Protein AF-A0A957RKK3-F1 (afdb_monomer)

pLDDT: mean 96.61, std 4.88, range [60.72, 98.94]

Radius of gyration: 14.39 Å; Cα contacts (8 Å, |Δi|>4): 357; chains: 1; bounding box: 35×31×36 Å

Mean predicted aligned error: 2.58 Å

Sequence (140 aa):
AAAPRNLDSRLGQLGINIQDAEVAPGQQYWRLIEVRWEDEQQAGGKHHIYVDVLDENGNRVQGQPVTVYWGDGNYTAALEDKPAPDYGFNYQMYASGYAYNVKVEGLPSDVLSGAGMGDVANRFKGIHVAYYLLYQKATK

Secondary structure (DSSP, 8-state):
-PPPPEE-TTTTTTT-EEEPP---TT-EEEEE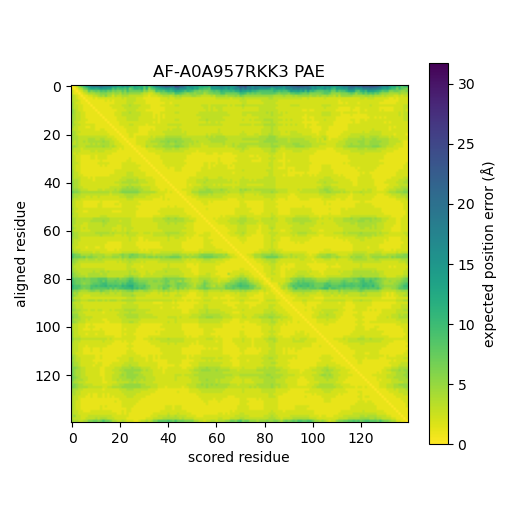EEEEEE-HHHHTT--EEEEEEE-TTS-B-TT-EEEEEETTEEEEEEPP---TTS-SEEEE---BSS-EEEEESSS-B-EEEEE-B--SS-TTS----EEEEEEEEEE-

Structure (mmCIF, N/CA/C/O backbone):
data_AF-A0A957RKK3-F1
#
_entry.id   AF-A0A957RKK3-F1
#
loop_
_atom_site.group_PDB
_atom_site.id
_atom_site.type_symbol
_atom_site.label_atom_id
_atom_site.label_alt_id
_atom_site.label_comp_id
_atom_site.label_asym_id
_atom_site.label_entity_id
_atom_site.label_seq_id
_atom_site.pdbx_PDB_ins_code
_atom_site.Cartn_x
_atom_site.Cartn_y
_atom_site.Cartn_z
_atom_site.occupancy
_atom_site.B_iso_or_equiv
_atom_site.auth_seq_id
_atom_site.auth_comp_id
_atom_site.auth_asym_id
_atom_site.auth_atom_id
_atom_site.pdbx_PDB_model_num
ATOM 1 N N . ALA A 1 1 ? -19.843 1.259 7.855 1.00 60.72 1 ALA A N 1
ATOM 2 C CA . ALA A 1 1 ? -19.572 0.515 6.607 1.00 60.72 1 ALA A CA 1
ATOM 3 C C . ALA A 1 1 ? -18.176 0.887 6.144 1.00 60.72 1 ALA A C 1
ATOM 5 O O . ALA A 1 1 ? -17.833 2.059 6.230 1.00 60.72 1 ALA A O 1
ATOM 6 N N . ALA A 1 2 ? -17.361 -0.080 5.731 1.00 73.06 2 ALA A N 1
ATOM 7 C CA . ALA A 1 2 ? -15.982 0.198 5.349 1.00 73.06 2 ALA A CA 1
ATOM 8 C C . ALA A 1 2 ? -15.925 0.987 4.022 1.00 73.06 2 ALA A C 1
ATOM 10 O O . ALA A 1 2 ? -16.685 0.686 3.099 1.00 73.06 2 ALA A O 1
ATOM 11 N N . ALA A 1 3 ? -15.036 1.985 3.933 1.00 77.81 3 ALA A N 1
ATOM 12 C CA . ALA A 1 3 ? -14.935 2.896 2.787 1.00 77.81 3 ALA A CA 1
ATOM 13 C C . ALA A 1 3 ? -14.721 2.144 1.456 1.00 77.81 3 ALA A C 1
ATOM 15 O O . ALA A 1 3 ? -14.028 1.120 1.453 1.00 77.81 3 ALA A O 1
ATOM 16 N N . PRO A 1 4 ? -15.317 2.593 0.334 1.00 88.44 4 PRO A N 1
ATOM 17 C CA . PRO A 1 4 ? -15.100 1.965 -0.968 1.00 88.44 4 PRO A CA 1
ATOM 18 C C . PRO A 1 4 ? -13.620 2.029 -1.364 1.00 88.44 4 PRO A C 1
ATOM 20 O O . PRO A 1 4 ? -12.918 2.968 -0.996 1.00 88.44 4 PRO A O 1
ATOM 23 N N . ARG A 1 5 ? -13.152 1.033 -2.128 1.00 95.25 5 ARG A N 1
ATOM 24 C CA . ARG A 1 5 ? -11.782 1.033 -2.650 1.00 95.25 5 ARG A CA 1
ATOM 25 C C . ARG A 1 5 ? -11.694 1.833 -3.952 1.00 95.25 5 ARG A C 1
ATOM 27 O O . ARG A 1 5 ? -12.504 1.625 -4.852 1.00 95.25 5 ARG A O 1
ATOM 34 N N . ASN A 1 6 ? -10.671 2.669 -4.065 1.00 97.56 6 ASN A N 1
ATOM 35 C CA . ASN A 1 6 ? -10.226 3.330 -5.285 1.00 97.56 6 ASN A CA 1
ATOM 36 C C . ASN A 1 6 ? -8.934 2.654 -5.772 1.00 97.56 6 ASN A C 1
ATOM 38 O O . ASN A 1 6 ? -7.842 2.957 -5.301 1.00 97.56 6 ASN A O 1
ATOM 42 N N . LEU A 1 7 ? -9.056 1.667 -6.657 1.00 98.19 7 LEU A N 1
ATOM 43 C CA . LEU A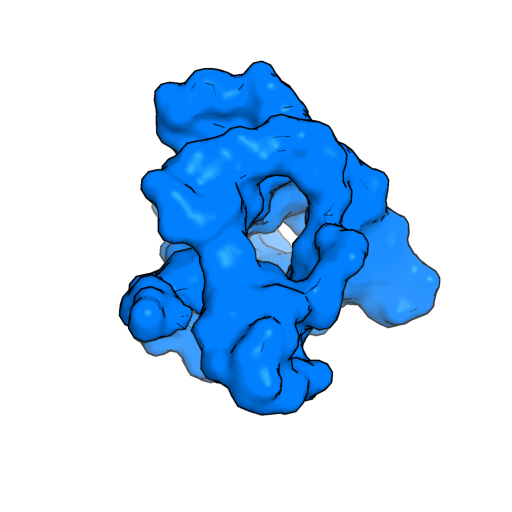 1 7 ? -7.915 0.879 -7.129 1.00 98.19 7 LEU A CA 1
ATOM 44 C C . LEU A 1 7 ? -7.598 1.232 -8.577 1.00 98.19 7 LEU A C 1
ATOM 46 O O . LEU A 1 7 ? -8.496 1.218 -9.419 1.00 98.19 7 LEU A O 1
ATOM 50 N N . ASP A 1 8 ? -6.326 1.494 -8.876 1.00 98.38 8 ASP A N 1
ATOM 51 C CA . ASP A 1 8 ? -5.877 1.717 -10.247 1.00 98.38 8 ASP A CA 1
ATOM 52 C C . ASP A 1 8 ? -6.297 0.537 -11.141 1.00 98.38 8 ASP A C 1
ATOM 54 O O . ASP A 1 8 ? -6.034 -0.633 -10.859 1.00 98.38 8 ASP A O 1
ATOM 58 N N . SER A 1 9 ? -6.968 0.837 -12.252 1.00 97.88 9 SER A N 1
ATOM 59 C CA . SER A 1 9 ? -7.467 -0.193 -13.174 1.00 97.88 9 SER A CA 1
ATOM 60 C C . SER A 1 9 ? -6.360 -1.072 -13.781 1.00 97.88 9 SER A C 1
ATOM 62 O O . SER A 1 9 ? -6.638 -2.163 -14.283 1.00 97.88 9 SER A O 1
ATOM 64 N N . ARG A 1 10 ? -5.099 -0.622 -13.731 1.00 98.06 10 ARG A N 1
ATOM 65 C CA . ARG A 1 10 ? -3.939 -1.308 -14.312 1.00 98.06 10 ARG A CA 1
ATOM 66 C C . ARG A 1 10 ? -3.301 -2.337 -13.377 1.00 98.06 10 ARG A C 1
ATOM 68 O O . ARG A 1 10 ? -2.454 -3.095 -13.841 1.00 98.06 10 ARG A O 1
ATOM 75 N N . LEU A 1 11 ? -3.698 -2.430 -12.102 1.00 98.00 11 LEU A N 1
ATOM 76 C CA . LEU A 1 11 ? -3.045 -3.327 -11.129 1.00 98.00 11 LEU A CA 1
ATOM 77 C C . LEU A 1 11 ? -2.988 -4.786 -11.587 1.00 98.00 11 LEU A C 1
ATOM 79 O O . LEU A 1 11 ? -1.931 -5.409 -11.508 1.00 98.00 11 LEU A O 1
ATOM 83 N N . GLY A 1 12 ? -4.087 -5.309 -12.139 1.00 97.62 12 GLY A N 1
ATOM 84 C CA . GLY A 1 12 ? -4.120 -6.682 -12.649 1.00 97.62 12 GLY A CA 1
ATOM 85 C C . GLY A 1 12 ? -3.138 -6.912 -13.803 1.00 97.62 12 GLY A C 1
ATOM 86 O O . GLY A 1 12 ? -2.491 -7.952 -13.862 1.00 97.62 12 GLY A O 1
ATOM 87 N N . GLN A 1 13 ? -2.957 -5.919 -14.681 1.00 97.81 13 GLN A N 1
ATOM 88 C CA . GLN A 1 13 ? -1.989 -5.984 -15.786 1.00 97.81 13 GLN A CA 1
ATOM 89 C C . GLN A 1 13 ? -0.542 -5.900 -15.282 1.00 97.81 13 GLN A C 1
ATOM 91 O O . GLN A 1 13 ? 0.356 -6.497 -15.867 1.00 97.81 13 GLN A O 1
ATOM 96 N N . LEU A 1 14 ? -0.322 -5.196 -14.170 1.00 97.94 14 LEU A N 1
ATOM 97 C CA . LEU A 1 14 ? 0.965 -5.120 -13.476 1.00 97.94 14 LEU A CA 1
ATOM 98 C C . LEU A 1 14 ? 1.273 -6.378 -12.642 1.00 97.94 14 LEU A C 1
ATOM 100 O O . LEU A 1 14 ? 2.352 -6.458 -12.051 1.00 97.94 14 LEU A O 1
ATOM 104 N N . GLY A 1 15 ? 0.349 -7.345 -12.563 1.00 97.56 15 GLY A N 1
ATOM 105 C CA . GLY A 1 15 ? 0.469 -8.533 -11.711 1.00 97.56 15 GLY A CA 1
ATOM 106 C C . GLY A 1 15 ? 0.394 -8.227 -10.211 1.00 97.56 15 GLY A C 1
ATOM 107 O O . GLY A 1 15 ? 0.875 -9.016 -9.399 1.00 97.56 15 GLY A O 1
ATOM 108 N N . ILE A 1 16 ? -0.177 -7.078 -9.843 1.00 98.31 16 ILE A N 1
ATOM 109 C CA . ILE A 1 16 ? -0.334 -6.645 -8.454 1.00 98.31 16 ILE A CA 1
ATOM 110 C C . ILE A 1 16 ? -1.627 -7.214 -7.892 1.00 98.31 16 ILE A C 1
ATOM 112 O O . ILE A 1 16 ? -2.682 -7.132 -8.521 1.00 98.31 16 ILE A O 1
ATOM 116 N N . ASN A 1 17 ? -1.544 -7.744 -6.675 1.00 98.00 17 ASN A N 1
ATOM 117 C CA . ASN A 1 17 ? -2.680 -8.326 -5.974 1.00 98.00 17 ASN A CA 1
ATOM 118 C C . ASN A 1 17 ? -2.869 -7.663 -4.613 1.00 98.00 17 ASN A C 1
ATOM 120 O O . ASN A 1 17 ? -1.894 -7.316 -3.943 1.00 98.00 17 ASN A O 1
ATOM 124 N N . ILE A 1 18 ? -4.127 -7.542 -4.194 1.00 98.31 18 ILE A N 1
ATOM 125 C CA . ILE A 1 18 ? -4.497 -7.134 -2.840 1.00 98.31 18 ILE A CA 1
ATOM 126 C C . ILE A 1 18 ? -5.010 -8.376 -2.128 1.00 98.31 18 ILE A C 1
ATOM 128 O O . ILE A 1 18 ? -5.982 -8.985 -2.571 1.00 98.31 18 ILE A O 1
ATOM 132 N N . GLN A 1 19 ? -4.333 -8.757 -1.054 1.00 98.31 19 GLN A N 1
ATOM 133 C CA . GLN A 1 19 ? -4.764 -9.833 -0.174 1.00 98.31 19 GLN A CA 1
ATOM 134 C C . GLN A 1 19 ? -5.531 -9.190 0.976 1.00 98.31 19 GLN A C 1
ATOM 136 O O . GLN A 1 19 ? -4.981 -8.347 1.685 1.00 98.31 19 GLN A O 1
ATOM 141 N N . ASP A 1 20 ? -6.807 -9.538 1.113 1.00 97.81 20 ASP A N 1
ATOM 142 C CA . ASP A 1 20 ? -7.652 -9.001 2.177 1.00 97.81 20 ASP A CA 1
ATOM 143 C C . ASP A 1 20 ? -7.219 -9.554 3.541 1.00 97.81 20 ASP A C 1
ATOM 145 O O . ASP A 1 20 ? -6.864 -10.728 3.661 1.00 97.81 20 ASP A O 1
ATOM 149 N N . ALA A 1 21 ? -7.297 -8.727 4.583 1.00 97.81 21 ALA A N 1
ATOM 150 C CA . ALA A 1 21 ? -7.049 -9.175 5.946 1.00 97.81 21 ALA A CA 1
ATOM 151 C C . ALA A 1 21 ? -8.037 -10.284 6.363 1.00 97.81 21 ALA A C 1
ATOM 153 O O . ALA A 1 21 ? -9.264 -10.136 6.279 1.00 97.81 21 ALA A O 1
ATOM 154 N N . GLU A 1 22 ? -7.512 -11.381 6.906 1.00 96.88 22 GLU A N 1
ATOM 155 C CA . GLU A 1 22 ? -8.324 -12.444 7.501 1.00 96.88 22 GLU A CA 1
ATOM 156 C C . GLU A 1 22 ? -8.816 -12.028 8.893 1.00 96.88 22 GLU A C 1
ATOM 158 O O . GLU A 1 22 ? -8.169 -12.266 9.911 1.00 96.88 22 GLU A O 1
ATOM 163 N N . VAL A 1 23 ? -9.976 -11.370 8.938 1.00 97.06 23 VAL A N 1
ATOM 164 C CA . VAL A 1 23 ? -10.602 -10.909 10.188 1.00 97.06 23 VAL A CA 1
ATOM 165 C C . VAL A 1 23 ? -12.043 -11.386 10.347 1.00 97.06 23 VAL A C 1
ATOM 167 O O . VAL A 1 23 ? -12.728 -11.679 9.359 1.00 97.06 23 VAL A O 1
ATOM 170 N N . ALA A 1 24 ? -12.509 -11.492 11.593 1.00 96.88 24 ALA A N 1
ATOM 171 C CA . ALA A 1 24 ? -13.892 -11.832 11.932 1.00 96.88 24 ALA A CA 1
ATOM 172 C C . ALA A 1 24 ? -14.817 -10.593 11.870 1.00 96.88 24 ALA A C 1
ATOM 174 O O . ALA A 1 24 ? -14.326 -9.468 11.983 1.00 96.88 24 ALA A O 1
ATOM 175 N N . PRO A 1 25 ? -16.147 -10.755 11.712 1.00 95.62 25 PRO A N 1
ATOM 176 C CA . PRO A 1 25 ? -17.087 -9.637 11.833 1.00 95.62 25 PRO A CA 1
ATOM 177 C C . PRO A 1 25 ? -16.913 -8.894 13.165 1.00 95.62 25 PRO A C 1
ATOM 179 O O . PRO A 1 25 ? -16.805 -9.526 14.216 1.00 95.62 25 PRO A O 1
ATOM 182 N N . GLY A 1 26 ? -16.877 -7.561 13.128 1.00 95.62 26 GLY A N 1
ATOM 183 C CA . GLY A 1 26 ? -16.650 -6.719 14.307 1.00 95.62 26 GLY A CA 1
ATOM 184 C C . GLY A 1 26 ? -15.180 -6.519 14.703 1.00 95.62 26 GLY A C 1
ATOM 185 O O . GLY A 1 26 ? -14.907 -5.734 15.610 1.00 95.62 26 GLY A O 1
ATOM 186 N N . GLN A 1 27 ? -14.223 -7.171 14.034 1.00 97.31 27 GLN A N 1
ATOM 187 C CA . GLN A 1 27 ? -12.793 -6.979 14.288 1.00 97.31 27 GLN A CA 1
ATOM 188 C C . GLN A 1 27 ? -12.235 -5.795 13.482 1.00 97.31 27 GLN A C 1
ATOM 190 O O . GLN A 1 27 ? -12.530 -5.641 12.293 1.00 97.31 27 GLN A O 1
ATOM 195 N N . GLN A 1 28 ? -11.401 -4.979 14.135 1.00 97.19 28 GLN A N 1
ATOM 196 C CA . GLN A 1 28 ? -10.679 -3.879 13.495 1.00 97.19 28 GLN A CA 1
ATOM 197 C C . GLN A 1 28 ? -9.471 -4.378 12.694 1.00 97.19 28 GLN A C 1
ATOM 199 O O . GLN A 1 28 ? -8.755 -5.287 13.122 1.00 97.19 28 GLN A O 1
ATOM 204 N N . TYR A 1 29 ? -9.230 -3.746 11.548 1.00 98.50 29 TYR A N 1
ATOM 205 C CA . TYR A 1 29 ? -8.124 -4.039 10.641 1.00 98.50 29 TYR A CA 1
ATOM 206 C C . TYR A 1 29 ? -7.724 -2.797 9.836 1.00 98.50 29 TYR A C 1
ATOM 208 O O . TYR A 1 29 ? -8.463 -1.810 9.769 1.00 98.50 29 TYR A O 1
ATOM 216 N N . TRP A 1 30 ? -6.548 -2.844 9.217 1.00 98.56 30 TRP A N 1
ATOM 217 C CA . TRP A 1 30 ? -6.101 -1.849 8.250 1.00 98.56 30 TRP A CA 1
ATOM 218 C C . TRP A 1 30 ? -6.563 -2.247 6.857 1.00 98.56 30 TRP A C 1
ATOM 220 O O . TRP A 1 30 ? -6.043 -3.189 6.259 1.00 98.56 30 TRP A O 1
ATOM 230 N N . ARG A 1 31 ? -7.543 -1.516 6.332 1.00 98.44 31 ARG A N 1
ATOM 231 C CA . ARG A 1 31 ? -8.049 -1.724 4.981 1.00 98.44 31 ARG A CA 1
ATOM 232 C C . ARG A 1 31 ? -7.253 -0.882 3.994 1.00 98.44 31 ARG A C 1
ATOM 234 O O . ARG A 1 31 ? -7.155 0.327 4.178 1.00 98.44 31 ARG A O 1
ATOM 241 N N . LEU A 1 32 ? -6.753 -1.482 2.920 1.00 98.69 32 LEU A N 1
ATOM 242 C CA . LEU A 1 32 ? -6.203 -0.756 1.778 1.00 98.69 32 LEU A CA 1
ATOM 243 C C . LEU A 1 32 ? -7.370 -0.193 0.961 1.00 98.69 32 LEU A C 1
ATOM 245 O O . LEU A 1 32 ? -8.129 -0.950 0.346 1.00 98.69 32 LEU A O 1
ATOM 249 N N . ILE A 1 33 ? -7.545 1.127 1.009 1.00 98.00 33 ILE A N 1
ATOM 250 C CA . ILE A 1 33 ? -8.674 1.827 0.386 1.00 98.00 33 ILE A CA 1
ATOM 251 C C . ILE A 1 33 ? -8.287 2.554 -0.897 1.00 98.00 33 ILE A C 1
ATOM 253 O O . ILE A 1 33 ? -9.152 2.746 -1.742 1.00 98.00 33 ILE A O 1
ATOM 257 N N . GLU A 1 34 ? -7.015 2.902 -1.091 1.00 98.38 34 GLU A N 1
ATOM 258 C CA . GLU A 1 34 ? -6.541 3.455 -2.359 1.00 98.38 34 GLU A CA 1
ATOM 259 C C . GLU A 1 34 ? -5.232 2.817 -2.796 1.00 98.38 34 GLU A C 1
ATOM 261 O O . GLU A 1 34 ? -4.315 2.636 -1.993 1.00 98.38 34 GLU A O 1
ATOM 266 N N . VAL A 1 35 ? -5.146 2.524 -4.091 1.00 98.62 35 VAL A N 1
ATOM 267 C CA . VAL A 1 35 ? -3.893 2.207 -4.767 1.00 98.62 35 VAL A CA 1
ATOM 268 C C . VAL A 1 35 ? -3.849 3.005 -6.058 1.00 98.62 35 VAL A C 1
ATOM 270 O O . VAL A 1 35 ? -4.626 2.738 -6.973 1.00 98.62 35 VAL A O 1
ATOM 273 N N . ARG A 1 36 ? -2.908 3.941 -6.152 1.00 98.50 36 ARG A N 1
ATOM 274 C CA . ARG A 1 36 ? -2.596 4.670 -7.384 1.00 98.50 36 ARG A CA 1
ATOM 275 C C . ARG A 1 36 ? -1.221 4.261 -7.891 1.00 98.50 36 ARG A C 1
ATOM 277 O O . ARG A 1 36 ? -0.284 4.135 -7.100 1.00 98.50 36 ARG A O 1
ATOM 284 N N . TRP A 1 37 ? -1.099 4.098 -9.204 1.00 98.62 37 TRP A N 1
ATOM 285 C CA . TRP A 1 37 ? 0.175 3.844 -9.867 1.00 98.62 37 TRP A CA 1
ATOM 286 C C . TRP A 1 37 ? 0.511 4.973 -10.838 1.00 98.62 37 TRP A C 1
ATOM 288 O O . TRP A 1 37 ? -0.338 5.427 -11.606 1.00 98.62 37 TRP A O 1
ATOM 298 N N . GLU A 1 38 ? 1.758 5.418 -10.799 1.00 98.62 38 GLU A N 1
ATOM 299 C CA . GLU A 1 38 ? 2.321 6.372 -11.746 1.00 98.62 38 GLU A CA 1
ATOM 300 C C . GLU A 1 38 ? 3.313 5.650 -12.657 1.00 98.62 38 GLU A C 1
ATOM 302 O O . GLU A 1 38 ? 4.239 4.995 -12.168 1.00 98.62 38 GLU A O 1
ATOM 307 N N . ASP A 1 39 ? 3.114 5.786 -13.971 1.00 98.38 39 ASP A N 1
ATOM 308 C CA . ASP A 1 39 ? 4.083 5.345 -14.979 1.00 98.38 39 ASP A CA 1
ATOM 309 C C . ASP A 1 39 ? 5.359 6.202 -14.963 1.00 98.38 39 ASP A C 1
ATOM 311 O O . ASP A 1 39 ? 5.491 7.141 -14.180 1.00 98.38 39 ASP A O 1
ATOM 315 N N . GLU A 1 40 ? 6.314 5.889 -15.838 1.00 98.00 40 GLU A N 1
ATOM 316 C CA . GLU A 1 40 ? 7.605 6.582 -15.897 1.00 98.00 40 GLU A CA 1
ATOM 317 C C . GLU A 1 40 ? 7.490 8.091 -16.096 1.00 98.00 40 GLU A C 1
ATOM 319 O O . GLU A 1 40 ? 8.205 8.866 -15.449 1.00 98.00 40 GLU A O 1
ATOM 324 N N . GLN A 1 41 ? 6.564 8.518 -16.954 1.00 98.06 41 GLN A N 1
ATOM 325 C CA . GLN A 1 41 ? 6.366 9.931 -17.228 1.00 98.06 41 GLN A CA 1
ATOM 326 C C . GLN A 1 41 ? 5.741 10.629 -16.019 1.00 98.06 41 GLN A C 1
ATOM 328 O O . GLN A 1 41 ? 6.198 11.703 -15.626 1.00 98.06 41 GLN A O 1
ATOM 333 N N . GLN A 1 42 ? 4.718 10.019 -15.418 1.00 98.12 42 GLN A N 1
ATOM 334 C CA . GLN A 1 42 ? 4.024 10.550 -14.244 1.00 98.12 42 GLN A CA 1
ATOM 335 C C . GLN A 1 42 ? 4.933 10.593 -13.008 1.00 98.12 42 GLN A C 1
ATOM 337 O O . GLN A 1 42 ? 4.943 11.584 -12.279 1.00 98.12 42 GLN A O 1
ATOM 342 N N . ALA A 1 43 ? 5.734 9.546 -12.802 1.00 96.81 43 ALA A N 1
ATOM 343 C CA . ALA A 1 43 ? 6.636 9.424 -11.667 1.00 96.81 43 ALA A CA 1
ATOM 344 C C . ALA A 1 43 ? 7.800 10.423 -11.741 1.00 96.81 43 ALA A C 1
ATOM 346 O O . ALA A 1 43 ? 8.395 10.748 -10.711 1.00 96.81 43 ALA A O 1
ATOM 347 N N . GLY A 1 44 ? 8.147 10.919 -12.936 1.00 96.75 44 GLY A N 1
ATOM 348 C CA . GLY A 1 44 ? 9.139 11.983 -13.109 1.00 96.75 44 GLY A CA 1
ATOM 349 C C . GLY A 1 44 ? 10.508 11.623 -12.525 1.00 96.75 44 GLY A C 1
ATOM 350 O O . GLY A 1 44 ? 11.163 12.459 -11.905 1.00 96.75 44 GLY A O 1
ATOM 351 N N . GLY A 1 45 ? 10.911 10.356 -12.655 1.00 95.50 45 GLY A N 1
ATOM 352 C CA . GLY A 1 45 ? 12.160 9.825 -12.106 1.00 95.50 45 GLY A CA 1
ATOM 353 C C . GLY A 1 45 ? 12.062 9.254 -10.685 1.00 95.50 45 GLY A C 1
ATOM 354 O O . GLY A 1 45 ? 13.041 8.675 -10.210 1.00 95.50 45 GLY A O 1
ATOM 355 N N . LYS A 1 46 ? 10.909 9.339 -10.011 1.00 97.19 46 LYS A N 1
ATOM 356 C CA . LYS A 1 46 ? 10.670 8.639 -8.738 1.00 97.19 46 LYS A CA 1
ATOM 357 C C . LYS A 1 46 ? 10.536 7.129 -8.966 1.00 97.19 46 LYS A C 1
ATOM 359 O O . LYS A 1 46 ? 9.892 6.692 -9.908 1.00 97.19 46 LYS A O 1
ATOM 364 N N . HIS A 1 47 ? 11.070 6.338 -8.042 1.00 98.12 47 HIS A N 1
ATOM 365 C CA . HIS A 1 47 ? 10.908 4.880 -7.996 1.00 98.12 47 HIS A CA 1
ATOM 366 C C . HIS A 1 47 ? 10.435 4.437 -6.602 1.00 98.12 47 HIS A C 1
ATOM 368 O O . HIS A 1 47 ? 11.094 3.654 -5.928 1.00 98.12 47 HIS A O 1
ATOM 374 N N . HIS A 1 48 ? 9.334 5.007 -6.110 1.00 98.62 48 HIS A N 1
ATOM 375 C CA . HIS A 1 48 ? 8.964 4.906 -4.693 1.00 98.62 48 HIS A CA 1
ATOM 376 C C . HIS A 1 48 ? 7.639 4.188 -4.452 1.00 98.62 48 HIS A C 1
ATOM 378 O O . HIS A 1 48 ? 6.729 4.216 -5.278 1.00 98.62 48 HIS A O 1
ATOM 384 N N . ILE A 1 49 ? 7.517 3.612 -3.261 1.00 98.88 49 ILE A N 1
ATOM 385 C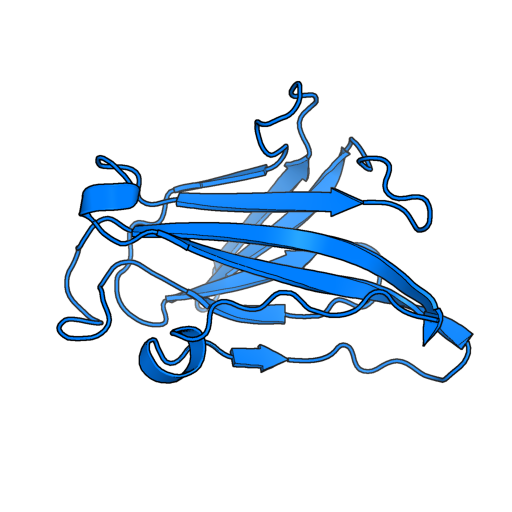 CA . ILE A 1 49 ? 6.240 3.275 -2.637 1.00 98.88 49 ILE A CA 1
ATOM 386 C C . ILE A 1 49 ? 5.974 4.338 -1.573 1.00 98.88 49 ILE A C 1
ATOM 388 O O . ILE A 1 49 ? 6.750 4.470 -0.629 1.00 98.88 49 ILE A O 1
ATOM 392 N N . TYR A 1 50 ? 4.886 5.080 -1.721 1.00 98.69 50 TYR A N 1
ATOM 393 C CA . TYR A 1 50 ? 4.386 6.050 -0.756 1.00 98.69 50 TYR A CA 1
ATOM 394 C C . TYR A 1 50 ? 3.195 5.459 -0.009 1.00 98.69 50 TYR A C 1
ATOM 396 O O . TYR A 1 50 ? 2.312 4.866 -0.633 1.00 98.69 50 TYR A O 1
ATOM 404 N N . VAL A 1 51 ? 3.159 5.611 1.316 1.00 98.75 51 VAL A N 1
ATOM 405 C CA . VAL A 1 51 ? 2.064 5.080 2.142 1.00 98.75 51 VAL A CA 1
ATOM 406 C C . VAL A 1 51 ? 1.573 6.109 3.149 1.00 98.75 51 VAL A C 1
ATOM 408 O O . VAL A 1 51 ? 2.362 6.796 3.795 1.00 98.75 51 VAL A O 1
ATOM 411 N N . ASP A 1 52 ? 0.253 6.188 3.260 1.00 98.12 52 ASP A N 1
ATOM 412 C CA . ASP A 1 52 ? -0.449 6.885 4.322 1.00 98.12 52 ASP A CA 1
ATOM 413 C C . ASP A 1 52 ? -1.408 5.940 5.030 1.00 98.12 52 ASP A C 1
ATOM 415 O O . ASP A 1 52 ? -1.935 4.989 4.445 1.00 98.12 52 ASP A O 1
ATOM 419 N N . VAL A 1 53 ? -1.651 6.235 6.304 1.00 98.12 53 VAL A N 1
ATOM 420 C CA . VAL A 1 53 ? -2.568 5.484 7.151 1.00 98.12 53 VAL A CA 1
ATOM 421 C C . VAL A 1 53 ? -3.490 6.455 7.864 1.00 98.12 53 VAL A C 1
ATOM 423 O O . VAL A 1 53 ? -3.033 7.386 8.531 1.00 98.12 53 VAL A O 1
ATOM 426 N N . LEU A 1 54 ? -4.789 6.223 7.722 1.00 97.38 54 LEU A N 1
ATOM 427 C CA . LEU A 1 54 ? -5.851 7.035 8.292 1.00 97.38 54 LEU A CA 1
ATOM 428 C C . LEU A 1 54 ? -6.595 6.277 9.392 1.00 97.38 54 LEU A C 1
ATOM 430 O O . LEU A 1 54 ? -6.771 5.058 9.325 1.00 97.38 54 LEU A O 1
ATOM 434 N N . ASP A 1 55 ? -7.084 6.999 10.391 1.00 96.44 55 ASP A N 1
ATOM 435 C CA . ASP A 1 55 ? -8.074 6.485 11.328 1.00 96.44 55 ASP A CA 1
ATOM 436 C C . ASP A 1 55 ? -9.460 6.354 10.663 1.00 96.44 55 ASP A C 1
ATOM 438 O O . ASP A 1 55 ? -9.672 6.681 9.491 1.00 96.44 55 ASP A O 1
ATOM 442 N N . GLU A 1 56 ? -10.435 5.876 11.430 1.00 94.88 56 GLU A N 1
ATOM 443 C CA . GLU A 1 56 ? -11.812 5.662 10.967 1.00 94.88 56 GLU A CA 1
ATOM 444 C C . GLU A 1 56 ? -12.507 6.966 10.526 1.00 94.88 56 GLU A C 1
ATOM 446 O O . GLU A 1 56 ? -13.455 6.924 9.745 1.00 94.88 56 GLU A O 1
ATOM 451 N N . ASN A 1 57 ? -12.018 8.121 10.990 1.00 93.75 57 ASN A N 1
ATOM 452 C CA . ASN A 1 57 ? -12.545 9.449 10.678 1.00 93.75 57 ASN A CA 1
ATOM 453 C C . ASN A 1 57 ? -11.818 10.115 9.496 1.00 93.75 57 ASN A C 1
ATOM 455 O O . ASN A 1 57 ? -12.202 11.208 9.084 1.00 93.75 57 ASN A O 1
ATOM 459 N N . GLY A 1 58 ? -10.781 9.475 8.947 1.00 93.19 58 GLY A N 1
ATOM 460 C CA . GLY A 1 58 ? -9.985 10.002 7.839 1.00 93.19 58 GLY A CA 1
ATOM 461 C C . GLY A 1 58 ? -8.803 10.878 8.267 1.00 93.19 58 GLY A C 1
ATOM 462 O O . GLY A 1 58 ? -8.201 11.527 7.415 1.00 93.19 58 GLY A O 1
ATOM 463 N N . ASN A 1 59 ? -8.440 10.902 9.553 1.00 94.19 59 ASN A N 1
ATOM 464 C CA . ASN A 1 59 ? -7.265 11.635 10.030 1.00 94.19 59 ASN A CA 1
ATOM 465 C C . ASN A 1 59 ? -6.013 10.767 9.926 1.00 94.19 59 ASN A C 1
ATOM 467 O O . ASN A 1 59 ? -6.044 9.589 10.283 1.00 94.19 59 ASN A O 1
ATOM 471 N N . ARG A 1 60 ? -4.884 11.349 9.508 1.00 95.38 60 ARG A N 1
ATOM 472 C CA . ARG A 1 60 ? -3.607 10.627 9.470 1.00 95.38 60 ARG A CA 1
ATOM 473 C C . ARG A 1 60 ? -3.203 10.156 10.868 1.00 95.38 60 ARG A C 1
ATOM 475 O O . ARG A 1 60 ? -3.150 10.944 11.809 1.00 95.38 60 ARG A O 1
ATOM 482 N N . VAL A 1 61 ? -2.840 8.881 10.976 1.00 96.75 61 VAL A N 1
ATOM 483 C CA . VAL A 1 61 ? -2.284 8.292 12.198 1.00 96.75 61 VAL A CA 1
ATOM 484 C C . VAL A 1 61 ? -0.767 8.465 12.168 1.00 96.75 61 VAL A C 1
ATOM 486 O O . VAL A 1 61 ? -0.036 7.608 11.675 1.00 96.75 61 VAL A O 1
ATOM 489 N N . GLN A 1 62 ? -0.284 9.608 12.657 1.00 95.88 62 GLN A N 1
ATOM 490 C CA . GLN A 1 62 ? 1.155 9.854 12.796 1.00 95.88 62 GLN A CA 1
ATOM 491 C C . GLN A 1 62 ? 1.816 8.759 13.643 1.00 95.88 62 GLN A C 1
ATOM 493 O O . GLN A 1 62 ? 1.222 8.240 14.589 1.00 95.88 62 GLN A O 1
ATOM 498 N N . GLY A 1 63 ? 3.051 8.396 13.301 1.00 97.25 63 GLY A N 1
ATOM 499 C CA . GLY A 1 63 ? 3.788 7.364 14.023 1.00 97.25 63 GLY A CA 1
ATOM 500 C C . GLY A 1 63 ? 3.358 5.926 13.703 1.00 97.25 63 GLY A C 1
ATOM 501 O O . GLY A 1 63 ? 4.024 4.995 14.151 1.00 97.25 63 GLY A O 1
ATOM 502 N N . GLN A 1 64 ? 2.285 5.717 12.928 1.00 98.44 64 GLN A N 1
ATOM 503 C CA . GLN A 1 64 ? 1.805 4.380 12.584 1.00 98.44 64 GLN A CA 1
ATOM 504 C C . GLN A 1 64 ? 2.850 3.627 11.737 1.00 98.44 64 GLN A C 1
ATOM 506 O O . GLN A 1 64 ? 3.228 4.120 10.673 1.00 98.44 64 GLN A O 1
ATOM 511 N N . PRO A 1 65 ? 3.337 2.453 12.179 1.00 98.62 65 PRO A N 1
ATOM 512 C CA . PRO A 1 65 ? 4.312 1.672 11.424 1.00 98.62 65 PRO A CA 1
ATOM 513 C C . PRO A 1 65 ? 3.732 1.047 10.150 1.00 98.62 65 PRO A C 1
ATOM 515 O O . PRO A 1 65 ? 2.658 0.434 10.167 1.00 98.62 65 PRO A O 1
ATOM 518 N N . VAL A 1 66 ? 4.497 1.170 9.066 1.00 98.88 66 VAL A N 1
ATOM 519 C CA . VAL A 1 66 ? 4.290 0.528 7.763 1.00 98.88 66 VAL A CA 1
ATOM 520 C C . VAL A 1 66 ? 5.509 -0.324 7.442 1.00 98.88 66 VAL A C 1
ATOM 522 O O . VAL A 1 66 ? 6.645 0.096 7.676 1.00 98.88 66 VAL A O 1
ATOM 525 N N . THR A 1 67 ? 5.269 -1.500 6.869 1.00 98.88 67 THR A N 1
ATOM 526 C CA . THR A 1 67 ? 6.319 -2.442 6.487 1.00 98.88 67 THR A CA 1
ATOM 527 C C . THR A 1 67 ? 6.274 -2.723 4.998 1.00 98.88 67 THR A C 1
ATOM 529 O O . THR A 1 67 ? 5.242 -3.131 4.461 1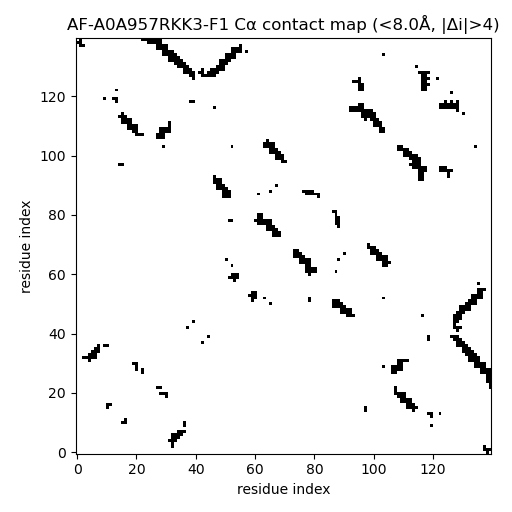.00 98.88 67 THR A O 1
ATOM 532 N N . VAL A 1 68 ? 7.426 -2.565 4.348 1.00 98.88 68 VAL A N 1
ATOM 533 C CA . VAL A 1 68 ? 7.707 -3.091 3.009 1.00 98.88 68 VAL A CA 1
ATOM 534 C C . VAL A 1 68 ? 8.593 -4.322 3.166 1.00 98.88 68 VAL A C 1
ATOM 536 O O . VAL A 1 68 ? 9.594 -4.265 3.875 1.00 98.88 68 VAL A O 1
ATOM 539 N N . TYR A 1 6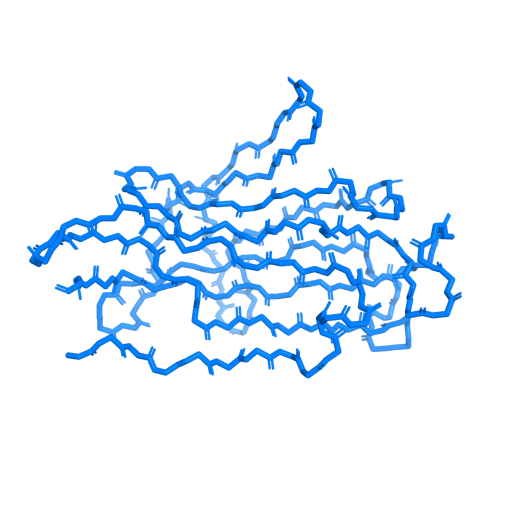9 ? 8.253 -5.438 2.527 1.00 98.75 69 TYR A N 1
ATOM 540 C CA . TYR A 1 69 ? 9.012 -6.686 2.655 1.00 98.75 69 TYR A CA 1
ATOM 541 C C . TYR A 1 69 ? 9.186 -7.420 1.322 1.00 98.75 69 TYR A C 1
ATOM 543 O O . TYR A 1 69 ? 8.360 -7.296 0.413 1.00 98.75 69 TYR A O 1
ATOM 551 N N . TRP A 1 70 ? 10.291 -8.159 1.208 1.00 98.25 70 TRP A N 1
ATOM 552 C CA . TRP A 1 70 ? 10.747 -8.850 -0.002 1.00 98.25 70 TRP A CA 1
ATOM 553 C C . TRP A 1 70 ? 11.600 -10.066 0.381 1.00 98.25 70 TRP A 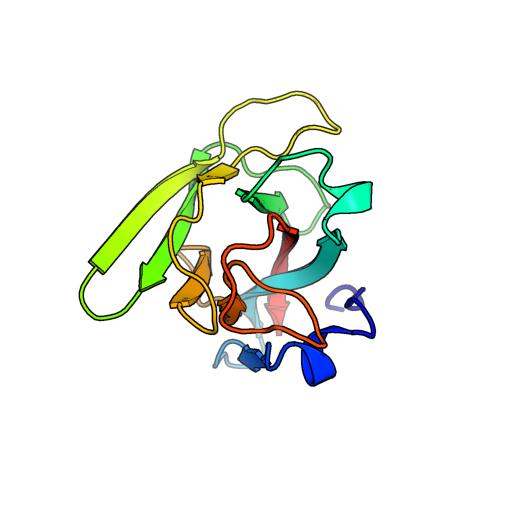C 1
ATOM 555 O O . TRP A 1 70 ? 12.528 -9.931 1.173 1.00 98.25 70 TRP A O 1
ATOM 565 N N . GLY A 1 71 ? 11.336 -11.248 -0.187 1.00 94.62 71 GLY A N 1
ATOM 566 C CA . GLY A 1 71 ? 12.047 -12.476 0.208 1.00 94.62 71 GLY A CA 1
ATOM 567 C C . GLY A 1 71 ? 12.100 -12.631 1.736 1.00 94.62 71 GLY A C 1
ATOM 568 O O . GLY A 1 71 ? 11.065 -12.541 2.392 1.00 94.62 71 GLY A O 1
ATOM 569 N N . ASP A 1 72 ? 13.308 -12.763 2.288 1.00 94.56 72 ASP A N 1
ATOM 570 C CA . ASP A 1 72 ? 13.552 -12.838 3.739 1.00 94.56 72 ASP A CA 1
ATOM 571 C C . ASP A 1 72 ? 13.831 -11.465 4.400 1.00 94.56 72 ASP A C 1
ATOM 573 O O . ASP A 1 72 ? 14.115 -11.382 5.596 1.00 94.56 72 ASP A O 1
ATOM 577 N N . GLY A 1 73 ? 13.791 -10.373 3.631 1.00 98.00 73 GLY A N 1
ATOM 578 C CA . GLY A 1 73 ? 14.088 -9.009 4.070 1.00 98.00 73 GLY A CA 1
ATOM 579 C C . GLY A 1 73 ? 12.844 -8.147 4.299 1.00 98.00 73 GLY A C 1
ATOM 580 O O . GLY A 1 73 ? 11.774 -8.376 3.734 1.00 98.00 73 GLY A O 1
ATOM 581 N N . ASN A 1 74 ? 12.989 -7.111 5.126 1.00 98.50 74 ASN A N 1
ATOM 582 C CA . ASN A 1 74 ? 11.955 -6.102 5.336 1.00 98.50 74 ASN A CA 1
ATOM 583 C C . ASN A 1 74 ? 12.540 -4.747 5.746 1.00 98.50 74 ASN A C 1
ATOM 585 O O . ASN A 1 74 ? 13.671 -4.648 6.222 1.00 98.50 74 ASN A O 1
ATOM 589 N N . TYR A 1 75 ? 11.728 -3.711 5.578 1.00 98.62 75 TYR A N 1
ATOM 590 C CA . TYR A 1 75 ? 11.937 -2.374 6.098 1.00 98.62 75 TYR A CA 1
ATOM 591 C C . TYR A 1 75 ? 10.644 -1.896 6.751 1.00 98.62 75 TYR A C 1
ATOM 593 O O . TYR A 1 75 ? 9.597 -1.865 6.104 1.00 98.62 75 TYR A O 1
ATOM 601 N N . THR A 1 76 ? 10.729 -1.517 8.024 1.00 98.69 76 THR A N 1
ATOM 602 C CA . THR A 1 76 ? 9.602 -0.983 8.791 1.00 98.69 76 THR A CA 1
ATOM 603 C C . THR A 1 76 ? 9.955 0.402 9.299 1.00 98.69 76 THR A C 1
ATOM 605 O O . THR A 1 76 ? 10.995 0.577 9.934 1.00 98.69 76 THR A O 1
ATOM 608 N N . ALA A 1 77 ? 9.084 1.375 9.048 1.00 98.44 77 ALA A N 1
ATOM 609 C CA . ALA A 1 77 ? 9.224 2.717 9.595 1.00 98.44 77 ALA A CA 1
ATOM 610 C C . ALA A 1 77 ? 7.861 3.314 9.938 1.00 98.44 77 ALA A C 1
ATOM 612 O O . ALA A 1 77 ? 6.826 2.924 9.396 1.00 98.44 77 ALA A O 1
ATOM 613 N N . ALA A 1 78 ? 7.881 4.251 10.877 1.00 97.94 78 ALA A N 1
ATOM 614 C CA . ALA A 1 78 ? 6.711 4.999 11.294 1.00 97.94 78 ALA A CA 1
ATOM 615 C C . ALA A 1 78 ? 6.374 6.103 10.281 1.00 97.94 78 ALA A C 1
ATOM 617 O O . ALA A 1 78 ? 7.277 6.693 9.689 1.00 97.94 78 ALA A O 1
ATOM 618 N N . LEU A 1 79 ? 5.083 6.406 10.119 1.00 97.00 79 LEU A N 1
ATOM 619 C CA . LEU A 1 79 ? 4.632 7.591 9.389 1.00 97.00 79 LEU A CA 1
ATOM 620 C C . LEU A 1 79 ? 5.235 8.869 9.991 1.00 97.00 79 LEU A C 1
ATOM 622 O O . LEU A 1 79 ? 5.016 9.169 11.167 1.00 97.00 79 LEU A O 1
ATOM 626 N N . GLU A 1 80 ? 5.937 9.636 9.162 1.00 95.94 80 GLU A N 1
ATOM 627 C CA . GLU A 1 80 ? 6.462 10.958 9.494 1.00 95.94 80 GLU A CA 1
ATOM 628 C C . GLU A 1 80 ? 5.349 12.018 9.517 1.00 95.94 80 GLU A C 1
ATOM 630 O O . GLU A 1 80 ? 4.324 11.903 8.833 1.00 95.94 80 GLU A O 1
ATOM 635 N N . ASP A 1 81 ? 5.575 13.089 10.279 1.00 92.19 81 ASP A N 1
ATOM 636 C CA . ASP A 1 81 ? 4.707 14.264 10.270 1.00 92.19 81 ASP A CA 1
ATOM 637 C C . ASP A 1 81 ? 5.030 15.154 9.063 1.00 92.19 81 ASP A C 1
ATOM 639 O O . ASP A 1 81 ? 5.930 15.996 9.093 1.00 92.19 81 ASP A O 1
ATOM 643 N N . LYS A 1 82 ? 4.314 14.907 7.965 1.00 90.31 82 LYS A N 1
ATOM 644 C CA . LYS A 1 82 ? 4.394 15.679 6.723 1.00 90.31 82 LYS A CA 1
ATOM 645 C C . LYS A 1 82 ? 3.055 16.346 6.422 1.00 90.31 82 LYS A C 1
ATOM 647 O O . LYS A 1 82 ? 2.017 15.705 6.595 1.00 90.31 82 LYS A O 1
ATOM 652 N N . PRO A 1 83 ? 3.045 17.595 5.929 1.00 86.94 83 PRO A N 1
ATOM 653 C CA . PRO A 1 83 ? 1.810 18.227 5.493 1.00 86.94 83 PRO A CA 1
ATOM 654 C C . PRO A 1 83 ? 1.238 17.505 4.267 1.00 86.94 83 PRO A C 1
ATOM 656 O O . PRO A 1 83 ? 1.978 17.053 3.396 1.00 86.94 83 PRO A O 1
ATOM 659 N N . ALA A 1 84 ? -0.089 17.438 4.159 1.00 76.69 84 ALA A N 1
ATOM 660 C CA . ALA A 1 84 ? -0.726 17.039 2.907 1.00 76.69 84 ALA A CA 1
ATOM 661 C C . ALA A 1 84 ? -0.304 18.004 1.772 1.00 76.69 84 ALA A C 1
ATOM 663 O O . ALA A 1 84 ? -0.178 19.207 2.022 1.00 76.69 84 ALA A O 1
ATOM 664 N N . PRO A 1 85 ? -0.104 17.523 0.531 1.00 84.94 85 PRO A N 1
ATOM 665 C CA . PRO A 1 85 ? -0.440 16.189 0.023 1.00 84.94 85 PRO A CA 1
ATOM 666 C C . PRO A 1 85 ? 0.666 15.126 0.189 1.00 84.94 85 PRO A C 1
ATOM 668 O O . PRO A 1 85 ? 0.527 14.032 -0.355 1.00 84.94 85 PRO A O 1
ATOM 671 N N . ASP A 1 86 ? 1.757 15.418 0.902 1.00 92.19 86 ASP A N 1
ATOM 672 C CA . ASP A 1 86 ? 2.881 14.487 1.034 1.00 92.19 86 ASP A CA 1
ATOM 673 C C . ASP A 1 86 ? 2.543 13.321 1.965 1.00 92.19 86 ASP A C 1
ATOM 675 O O . ASP A 1 86 ? 2.036 13.518 3.070 1.00 92.19 86 ASP A O 1
ATOM 679 N N . TYR A 1 87 ? 2.870 12.103 1.534 1.00 96.00 87 TYR A N 1
ATOM 680 C CA . TYR A 1 87 ? 2.629 10.874 2.291 1.00 96.00 87 TYR A CA 1
ATOM 681 C C . TYR A 1 87 ? 3.646 10.728 3.433 1.00 96.00 87 TYR A C 1
ATOM 683 O O . TYR A 1 87 ? 4.831 11.044 3.280 1.00 96.00 87 TYR A O 1
ATOM 691 N N . GLY A 1 88 ? 3.187 10.225 4.578 1.00 96.94 88 GLY A N 1
ATOM 692 C CA . GLY A 1 88 ? 3.989 10.094 5.793 1.00 96.94 88 GLY A CA 1
ATOM 693 C C . GLY A 1 88 ? 5.069 9.014 5.703 1.00 96.94 88 GLY A C 1
ATOM 694 O O . GLY A 1 88 ? 6.095 9.129 6.366 1.00 96.94 88 GLY A O 1
ATOM 695 N N . PHE A 1 89 ? 4.895 7.994 4.860 1.00 98.38 89 PHE A N 1
ATOM 696 C CA . PHE A 1 89 ? 5.889 6.943 4.628 1.00 98.38 89 PHE A CA 1
ATOM 697 C C . PHE A 1 89 ? 6.328 6.910 3.161 1.00 98.38 89 PHE A C 1
ATOM 699 O O . PHE A 1 89 ? 5.515 7.066 2.248 1.00 98.38 89 PHE A O 1
ATOM 706 N N . ASN A 1 90 ? 7.620 6.673 2.925 1.00 97.50 90 ASN A N 1
ATOM 707 C CA . ASN A 1 90 ? 8.164 6.441 1.591 1.00 97.50 90 ASN A CA 1
ATOM 708 C C . ASN A 1 90 ? 9.269 5.377 1.622 1.00 97.50 90 ASN A C 1
ATOM 710 O O . ASN A 1 90 ? 10.052 5.314 2.566 1.00 97.50 90 ASN A O 1
ATOM 714 N N . TYR A 1 91 ? 9.340 4.560 0.574 1.00 98.56 91 TYR A N 1
ATOM 715 C CA . TYR A 1 91 ? 10.380 3.553 0.382 1.00 98.56 91 TYR A CA 1
ATOM 716 C C . TYR A 1 91 ? 10.885 3.582 -1.063 1.00 98.56 91 TYR A C 1
ATOM 718 O O . TYR A 1 91 ? 10.086 3.488 -1.995 1.00 98.56 91 TYR A O 1
ATOM 726 N N . GLN A 1 92 ? 12.202 3.707 -1.247 1.00 98.44 92 GLN A N 1
ATOM 727 C CA . GLN A 1 92 ? 12.860 3.640 -2.556 1.00 98.44 92 GLN A CA 1
ATOM 728 C C . GLN A 1 92 ? 12.975 2.186 -3.018 1.00 98.44 92 GLN A C 1
ATOM 730 O O . GLN A 1 92 ? 13.581 1.354 -2.346 1.00 98.44 92 GLN A O 1
ATOM 735 N N . MET A 1 93 ? 12.405 1.882 -4.181 1.00 98.50 93 MET A N 1
ATOM 736 C CA . MET A 1 93 ? 12.503 0.573 -4.818 1.00 98.50 93 MET A CA 1
ATOM 737 C C . MET A 1 93 ? 13.786 0.458 -5.643 1.00 98.50 93 MET A C 1
ATOM 739 O O . MET A 1 93 ? 14.084 1.319 -6.461 1.00 98.50 93 MET A O 1
ATOM 743 N N . TYR A 1 94 ? 14.485 -0.666 -5.519 1.00 97.25 94 TYR A N 1
ATOM 744 C CA . TYR A 1 94 ? 15.677 -0.971 -6.325 1.00 97.25 94 TYR A CA 1
ATOM 745 C C . TYR A 1 94 ? 15.514 -2.222 -7.193 1.00 97.25 94 TYR A C 1
ATOM 747 O O . TYR A 1 94 ? 16.308 -2.460 -8.101 1.00 97.25 94 TYR A O 1
ATOM 755 N N . ALA A 1 95 ? 14.474 -3.019 -6.950 1.00 98.25 95 ALA A N 1
ATOM 756 C CA . ALA A 1 95 ? 14.156 -4.207 -7.726 1.00 98.25 95 ALA A CA 1
ATOM 757 C C . ALA A 1 95 ? 12.979 -3.970 -8.684 1.00 98.25 95 ALA A C 1
ATOM 759 O O . ALA A 1 95 ? 12.025 -3.245 -8.387 1.00 98.25 95 ALA A O 1
ATOM 760 N N . SER A 1 96 ? 13.064 -4.605 -9.853 1.00 98.00 96 SER A N 1
ATOM 761 C CA . SER A 1 96 ? 11.976 -4.673 -10.836 1.00 98.00 96 SER A CA 1
ATOM 762 C C . SER A 1 96 ? 11.121 -5.920 -10.617 1.00 98.00 96 SER A C 1
ATOM 764 O O . SER A 1 96 ? 11.490 -6.806 -9.847 1.00 98.00 96 SER A O 1
ATOM 766 N N . GLY A 1 97 ? 10.002 -6.030 -11.326 1.00 97.56 97 GLY A N 1
ATOM 767 C CA . GLY A 1 97 ? 9.109 -7.178 -11.184 1.00 97.56 97 GLY A CA 1
ATOM 768 C C . GLY A 1 97 ? 8.366 -7.171 -9.848 1.00 97.56 97 GLY A C 1
ATOM 769 O O . GLY A 1 97 ? 8.161 -6.125 -9.232 1.00 97.56 97 GLY A O 1
ATOM 770 N N . TYR A 1 98 ? 7.940 -8.350 -9.407 1.00 97.81 98 TYR A N 1
ATOM 771 C CA . TYR A 1 98 ? 7.047 -8.555 -8.260 1.00 97.81 98 TYR A CA 1
ATOM 772 C C . TYR A 1 98 ? 7.795 -8.579 -6.916 1.00 97.81 98 TYR A C 1
ATOM 774 O O . TYR A 1 98 ? 7.632 -9.498 -6.119 1.00 97.81 98 TYR A O 1
ATOM 782 N N . ALA A 1 99 ? 8.687 -7.617 -6.700 1.00 98.06 99 ALA A N 1
ATOM 783 C CA . ALA A 1 99 ? 9.688 -7.684 -5.642 1.00 98.06 99 ALA A CA 1
ATOM 784 C C . ALA A 1 99 ? 9.152 -7.357 -4.242 1.00 98.06 99 ALA A C 1
ATOM 786 O O . ALA A 1 99 ? 9.626 -7.929 -3.263 1.00 98.06 99 ALA A O 1
ATOM 787 N N . TYR A 1 100 ? 8.192 -6.440 -4.139 1.00 98.81 100 TYR A N 1
ATOM 788 C CA . TYR A 1 100 ? 7.814 -5.818 -2.875 1.00 98.81 100 TYR A CA 1
ATOM 789 C C . TYR A 1 100 ? 6.361 -6.085 -2.506 1.00 98.81 100 TYR A C 1
ATOM 791 O O . TYR A 1 100 ? 5.457 -6.068 -3.346 1.00 98.81 100 TYR A O 1
ATOM 799 N N . ASN A 1 101 ? 6.148 -6.265 -1.210 1.00 98.88 101 ASN A N 1
ATOM 800 C CA . ASN A 1 101 ? 4.841 -6.343 -0.583 1.00 98.88 101 ASN A CA 1
ATOM 801 C C . ASN A 1 101 ? 4.752 -5.279 0.512 1.00 98.88 101 ASN A C 1
ATOM 803 O O . ASN A 1 101 ? 5.776 -4.906 1.085 1.00 98.88 101 ASN A O 1
ATOM 807 N N . VAL A 1 102 ? 3.549 -4.790 0.801 1.00 98.94 102 VAL A N 1
ATOM 808 C CA . VAL A 1 102 ? 3.329 -3.675 1.727 1.00 98.94 102 VAL A CA 1
ATOM 809 C C . VAL A 1 102 ? 2.157 -3.977 2.645 1.00 98.94 102 VAL A C 1
ATOM 811 O O . VAL A 1 102 ? 1.109 -4.407 2.168 1.00 98.94 102 VAL A O 1
ATOM 814 N N . LYS A 1 103 ? 2.330 -3.713 3.942 1.00 98.81 103 LYS A N 1
ATOM 815 C CA . LYS A 1 103 ? 1.285 -3.828 4.966 1.00 98.81 103 LYS A CA 1
ATOM 816 C C . LYS A 1 103 ? 1.435 -2.751 6.041 1.00 98.81 103 LYS A C 1
ATOM 818 O O . LYS A 1 103 ? 2.514 -2.177 6.203 1.00 98.81 103 LYS A O 1
ATOM 823 N N . VAL A 1 104 ? 0.372 -2.519 6.803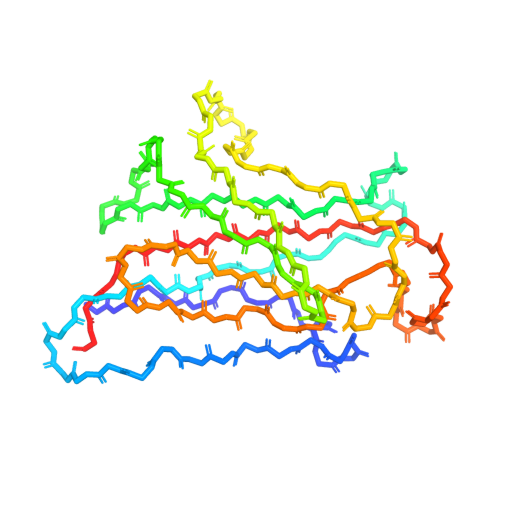 1.00 98.88 104 VAL A N 1
ATOM 824 C CA . VAL A 1 104 ? 0.393 -1.677 8.006 1.00 98.88 104 VAL A CA 1
ATOM 825 C C . VAL A 1 104 ? 0.463 -2.568 9.244 1.00 98.88 104 VAL A C 1
ATOM 827 O O . VAL A 1 104 ? -0.211 -3.590 9.321 1.00 98.88 104 VAL A O 1
ATOM 830 N N . GLU A 1 105 ? 1.287 -2.198 10.218 1.00 98.69 105 GLU A N 1
ATOM 831 C CA . GLU A 1 105 ? 1.517 -3.012 11.415 1.00 98.69 105 GLU A CA 1
ATOM 832 C C . GLU A 1 105 ? 0.505 -2.721 12.547 1.00 98.69 105 GLU A C 1
ATOM 834 O O . GLU A 1 105 ? -0.238 -1.737 12.544 1.00 98.69 105 GLU A O 1
ATOM 839 N N . GLY A 1 106 ? 0.471 -3.586 13.563 1.00 97.88 106 GLY A N 1
ATOM 840 C CA . GLY A 1 106 ? -0.296 -3.386 14.805 1.00 97.88 106 GLY A CA 1
ATOM 841 C C . GLY A 1 106 ? -1.754 -3.868 14.794 1.00 97.88 106 GLY A C 1
ATOM 842 O O . GLY A 1 106 ? -2.297 -4.150 15.859 1.00 97.88 106 GLY A O 1
ATOM 843 N N . LEU A 1 107 ? -2.370 -4.038 13.624 1.00 98.38 107 LEU A N 1
ATOM 844 C CA . LEU A 1 107 ? -3.637 -4.756 13.426 1.00 98.38 107 LEU A CA 1
ATOM 845 C C . LEU A 1 107 ? -3.476 -5.710 12.232 1.00 98.38 107 LEU A C 1
ATOM 847 O O . LEU A 1 107 ? -2.531 -5.537 11.456 1.00 98.38 107 LEU A O 1
ATOM 851 N N . PRO A 1 108 ? -4.382 -6.686 12.029 1.00 98.62 108 PRO A N 1
ATOM 852 C CA . PRO A 1 108 ? -4.488 -7.345 10.733 1.00 98.62 108 PRO A CA 1
ATOM 853 C C . PRO A 1 108 ? -4.587 -6.295 9.624 1.00 98.62 108 PRO A C 1
ATOM 855 O O . PRO A 1 108 ? -5.233 -5.262 9.805 1.00 98.62 108 PRO A O 1
ATOM 858 N N . SER A 1 109 ? -3.936 -6.539 8.496 1.00 98.81 109 SER A N 1
ATOM 859 C CA . SER A 1 109 ? -3.823 -5.567 7.414 1.00 98.81 109 SER A CA 1
ATOM 860 C C . SER A 1 109 ? -4.078 -6.253 6.096 1.00 98.81 109 SER A C 1
ATOM 862 O O . SER A 1 109 ? -3.604 -7.368 5.876 1.00 98.81 109 SER A O 1
ATOM 864 N N . ASP A 1 110 ? -4.772 -5.550 5.211 1.00 98.81 110 ASP A N 1
ATOM 865 C CA . ASP A 1 110 ? -4.684 -5.863 3.797 1.00 98.81 110 ASP A CA 1
ATOM 866 C C . ASP A 1 110 ? -3.214 -5.766 3.369 1.00 98.81 110 ASP A C 1
ATOM 868 O O . ASP A 1 110 ? -2.432 -4.987 3.930 1.00 98.81 110 ASP A O 1
ATOM 872 N N . VAL A 1 111 ? -2.840 -6.554 2.371 1.00 98.88 111 VAL A N 1
ATOM 873 C CA . VAL A 1 111 ? -1.481 -6.581 1.840 1.00 98.88 111 VAL A CA 1
ATOM 874 C C . VAL A 1 111 ? -1.530 -6.271 0.358 1.00 98.88 111 VAL A C 1
ATOM 876 O O . VAL A 1 111 ? -2.154 -7.002 -0.413 1.00 98.88 111 VAL A O 1
ATOM 879 N N . LEU A 1 112 ? -0.822 -5.224 -0.062 1.00 98.81 112 LEU A N 1
ATOM 880 C CA . LEU A 1 112 ? -0.467 -5.081 -1.469 1.00 98.81 112 LEU A CA 1
ATOM 881 C C . LEU A 1 112 ? 0.735 -5.972 -1.766 1.00 98.81 112 LEU A C 1
ATOM 883 O O . LEU A 1 112 ? 1.752 -5.877 -1.086 1.00 98.81 112 LEU A O 1
ATOM 887 N N . SER A 1 113 ? 0.634 -6.805 -2.796 1.00 98.56 113 SER A N 1
ATOM 888 C CA . SER A 1 113 ? 1.688 -7.736 -3.196 1.00 98.56 113 SER A CA 1
ATOM 889 C C . SER A 1 113 ? 2.084 -7.568 -4.656 1.00 98.56 113 SER A C 1
ATOM 891 O O . SER A 1 113 ? 1.242 -7.304 -5.516 1.00 98.56 113 SER A O 1
ATOM 893 N N . GLY A 1 114 ? 3.378 -7.738 -4.930 1.00 98.00 114 GLY A N 1
ATOM 894 C CA . GLY A 1 114 ? 3.924 -7.703 -6.282 1.00 98.00 114 GLY A CA 1
ATOM 895 C C . GLY A 1 114 ? 4.236 -6.305 -6.813 1.00 98.00 114 GLY A C 1
ATOM 896 O O . GLY A 1 114 ? 4.273 -6.130 -8.028 1.00 98.00 114 GLY A O 1
ATOM 897 N N . ALA A 1 115 ? 4.478 -5.319 -5.945 1.00 98.56 115 ALA A N 1
ATOM 898 C CA . ALA A 1 115 ? 5.028 -4.024 -6.346 1.00 98.56 115 ALA A CA 1
ATOM 899 C C . ALA A 1 115 ? 6.498 -4.146 -6.782 1.00 98.56 115 ALA A C 1
ATOM 901 O O . ALA A 1 115 ? 7.210 -5.078 -6.414 1.00 98.56 115 ALA A O 1
ATOM 902 N N . GLY A 1 116 ? 6.962 -3.178 -7.563 1.00 98.31 116 GLY A N 1
ATOM 903 C CA . GLY A 1 116 ? 8.353 -3.044 -7.996 1.00 98.31 116 GLY A CA 1
ATOM 904 C C . GLY A 1 116 ? 8.468 -2.173 -9.236 1.00 98.31 116 GLY A C 1
ATOM 905 O O . GLY A 1 116 ? 7.453 -1.790 -9.820 1.00 98.31 116 GLY A O 1
ATOM 906 N N . MET A 1 117 ? 9.700 -1.876 -9.641 1.00 98.56 117 MET A N 1
ATOM 907 C CA . MET A 1 117 ? 9.970 -1.164 -10.894 1.00 98.56 117 MET A CA 1
ATOM 908 C C . MET A 1 117 ? 9.515 -1.972 -12.117 1.00 98.56 117 MET A C 1
ATOM 910 O O . MET A 1 117 ? 9.356 -3.195 -12.029 1.00 98.56 117 MET A O 1
ATOM 914 N N . GLY A 1 118 ? 9.335 -1.297 -13.252 1.00 97.94 118 GLY A N 1
ATOM 915 C CA . GLY A 1 118 ? 8.810 -1.892 -14.483 1.00 97.94 118 GLY A CA 1
ATOM 916 C C . GLY A 1 118 ? 7.353 -1.516 -14.739 1.00 97.94 118 GLY A C 1
ATOM 917 O O . GLY A 1 118 ? 6.565 -1.363 -13.807 1.00 97.94 118 GLY A O 1
ATOM 918 N N . ASP A 1 119 ? 6.999 -1.379 -16.014 1.00 97.38 119 ASP A N 1
ATOM 919 C CA . ASP A 1 119 ? 5.644 -1.045 -16.456 1.00 97.38 119 ASP A CA 1
ATOM 920 C C . ASP A 1 119 ? 4.866 -2.289 -16.927 1.00 97.38 119 ASP A C 1
ATOM 922 O O . ASP A 1 119 ? 5.323 -3.428 -16.798 1.00 97.38 119 ASP A O 1
ATOM 926 N N . VAL A 1 120 ? 3.668 -2.069 -17.474 1.00 96.75 120 VAL A N 1
ATOM 927 C CA . VAL A 1 120 ? 2.790 -3.135 -17.983 1.00 96.75 120 VAL A CA 1
ATOM 928 C C . VAL A 1 120 ? 3.450 -3.953 -19.102 1.00 96.75 120 VAL A C 1
ATOM 930 O O . VAL A 1 120 ? 3.276 -5.168 -19.156 1.00 96.75 120 VAL A O 1
ATOM 933 N N . ALA A 1 121 ? 4.212 -3.319 -19.994 1.00 97.38 121 ALA A N 1
ATOM 934 C CA . ALA A 1 121 ? 4.836 -3.992 -21.134 1.00 97.38 121 ALA A CA 1
ATOM 935 C C . ALA A 1 121 ? 6.189 -4.629 -20.772 1.00 97.38 121 ALA A C 1
ATOM 937 O O . ALA A 1 121 ? 6.599 -5.628 -21.359 1.00 97.38 121 ALA A O 1
ATOM 938 N N . ASN A 1 122 ? 6.885 -4.057 -19.794 1.00 97.50 122 ASN A N 1
ATOM 939 C CA . ASN A 1 122 ? 8.278 -4.319 -19.463 1.00 97.50 122 ASN A CA 1
ATOM 940 C C . ASN A 1 122 ? 8.446 -4.525 -17.954 1.00 97.50 122 ASN A C 1
ATOM 942 O O . ASN A 1 122 ? 9.293 -3.907 -17.304 1.00 97.50 122 ASN A O 1
ATOM 946 N N . ARG A 1 123 ? 7.652 -5.442 -17.393 1.00 97.00 123 ARG A N 1
ATOM 947 C CA . ARG A 1 123 ? 7.509 -5.640 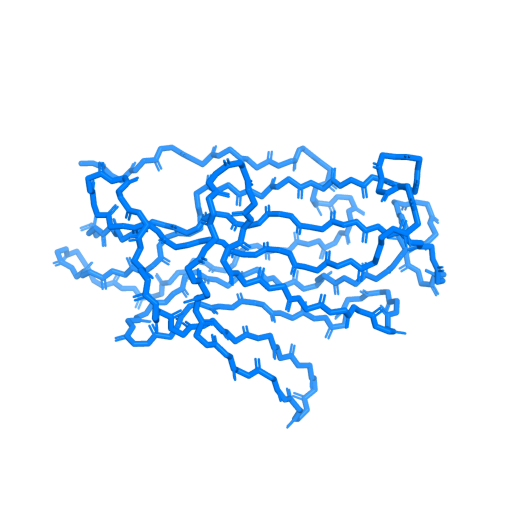-15.943 1.00 97.00 123 ARG A CA 1
ATOM 948 C C . ARG A 1 123 ? 8.817 -5.885 -15.183 1.00 97.00 123 ARG A C 1
ATOM 950 O O . ARG A 1 123 ? 8.904 -5.536 -14.011 1.00 97.00 123 ARG A O 1
ATOM 957 N N . PHE A 1 124 ? 9.825 -6.466 -15.834 1.00 97.88 124 PHE A N 1
ATOM 958 C CA . PHE A 1 124 ? 11.124 -6.816 -15.239 1.00 97.88 124 PHE A CA 1
ATOM 959 C C . PHE A 1 124 ? 12.268 -5.862 -15.626 1.00 97.88 124 PHE A C 1
ATOM 961 O O . PHE A 1 124 ? 13.438 -6.195 -15.440 1.00 97.88 124 PHE A O 1
ATOM 968 N N . LYS A 1 125 ? 11.961 -4.692 -16.195 1.00 97.69 125 LYS A N 1
ATOM 969 C CA . LYS A 1 125 ? 12.946 -3.637 -16.471 1.00 97.69 125 LYS A CA 1
ATOM 970 C C . LYS A 1 125 ? 12.950 -2.609 -15.343 1.00 97.69 125 LYS A C 1
ATOM 972 O O . LYS A 1 125 ? 11.914 -2.364 -14.734 1.00 97.69 125 LYS A O 1
ATOM 977 N N . GLY A 1 126 ? 14.099 -1.972 -15.119 1.00 97.25 126 GLY A N 1
ATOM 978 C CA . GLY A 1 126 ? 14.280 -0.907 -14.125 1.00 97.25 126 GLY A CA 1
ATOM 979 C C . GLY A 1 126 ? 13.651 0.424 -14.531 1.00 97.25 126 GLY A C 1
ATOM 980 O O . GLY A 1 126 ? 14.326 1.444 -14.512 1.00 97.25 126 GLY A O 1
ATOM 981 N N . ILE A 1 127 ? 12.386 0.395 -14.944 1.00 98.25 127 ILE A N 1
ATOM 982 C CA . ILE A 1 127 ? 11.609 1.580 -15.302 1.00 98.25 127 ILE A CA 1
ATOM 983 C C . ILE A 1 127 ? 11.100 2.202 -14.007 1.00 98.25 127 ILE A C 1
ATOM 985 O O . ILE A 1 127 ? 10.487 1.517 -13.180 1.00 98.25 127 ILE A O 1
ATOM 989 N N . HIS A 1 128 ? 11.386 3.487 -13.826 1.00 98.50 128 HIS A N 1
ATOM 990 C CA . HIS A 1 128 ? 10.989 4.233 -12.641 1.00 98.50 128 HIS A CA 1
ATOM 991 C C . HIS A 1 128 ? 9.472 4.396 -12.631 1.00 98.50 128 HIS A C 1
ATOM 993 O O . HIS A 1 128 ? 8.896 4.900 -13.581 1.00 98.50 128 HIS A O 1
ATOM 999 N N . VAL A 1 129 ? 8.825 3.934 -11.570 1.00 98.56 129 VAL A N 1
ATOM 1000 C CA . VAL A 1 129 ? 7.373 4.007 -11.376 1.00 98.56 129 VAL A CA 1
ATOM 1001 C C . VAL A 1 129 ? 7.112 4.311 -9.911 1.00 98.56 129 VAL A C 1
ATOM 1003 O O . VAL A 1 129 ? 7.955 4.013 -9.058 1.00 98.56 129 VAL A O 1
ATOM 1006 N N . ALA A 1 130 ? 5.947 4.858 -9.589 1.00 98.62 130 ALA A N 1
ATOM 1007 C CA . ALA A 1 130 ? 5.586 5.110 -8.200 1.00 98.62 130 ALA A CA 1
ATOM 1008 C C . ALA A 1 130 ? 4.244 4.479 -7.828 1.00 98.62 130 ALA A C 1
ATOM 1010 O O . ALA A 1 130 ? 3.318 4.410 -8.633 1.00 98.62 130 ALA A O 1
ATOM 1011 N N . TYR A 1 131 ? 4.147 4.029 -6.581 1.00 98.69 131 TYR A N 1
ATOM 1012 C CA . TYR A 1 131 ? 2.927 3.503 -5.979 1.00 98.69 131 TYR A CA 1
ATOM 1013 C C . TYR A 1 131 ? 2.514 4.416 -4.832 1.00 98.69 131 TYR A C 1
ATOM 1015 O O . TYR A 1 131 ? 3.359 4.795 -4.025 1.00 98.69 131 TYR A O 1
ATOM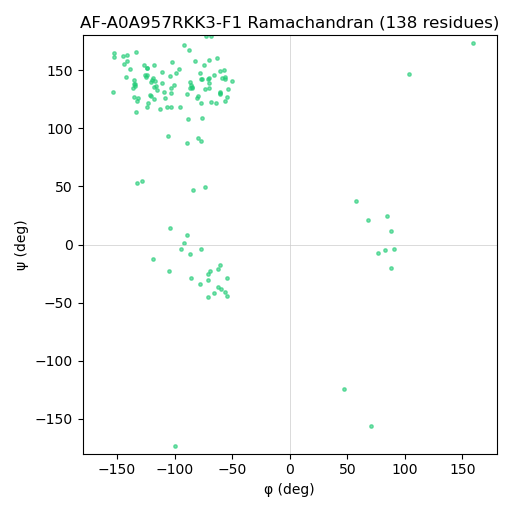 1023 N N . TYR A 1 132 ? 1.229 4.739 -4.730 1.00 98.69 132 TYR A N 1
ATOM 1024 C CA . TYR A 1 132 ? 0.671 5.518 -3.625 1.00 98.69 132 TYR A CA 1
ATOM 1025 C C . TYR A 1 132 ? -0.444 4.707 -2.987 1.00 98.69 132 TYR A C 1
ATOM 1027 O O . TYR A 1 132 ? -1.414 4.351 -3.661 1.00 98.69 132 TYR A O 1
ATOM 1035 N N . LEU A 1 133 ? -0.272 4.374 -1.710 1.00 98.75 133 LEU A N 1
ATOM 1036 C CA . LEU A 1 133 ? -1.151 3.475 -0.973 1.00 98.75 133 LEU A CA 1
ATOM 1037 C C . LEU A 1 133 ? -1.796 4.224 0.186 1.00 98.75 133 LEU A C 1
ATOM 1039 O O . LEU A 1 133 ? -1.091 4.784 1.026 1.00 98.75 133 LEU A O 1
ATOM 1043 N N . LEU A 1 134 ? -3.122 4.202 0.254 1.00 98.44 134 LEU A N 1
ATOM 1044 C CA . LEU A 1 134 ? -3.861 4.757 1.383 1.00 98.44 134 LEU A CA 1
ATOM 1045 C C . LEU A 1 134 ? -4.541 3.630 2.144 1.00 98.44 134 LEU A C 1
ATOM 1047 O O . LEU A 1 134 ? -5.423 2.950 1.613 1.00 98.44 134 LEU A O 1
ATOM 1051 N N . TYR A 1 135 ? -4.144 3.456 3.397 1.00 98.56 135 TYR A N 1
ATOM 1052 C CA . TYR A 1 135 ? -4.816 2.565 4.328 1.00 98.56 135 TYR A CA 1
ATOM 1053 C C . TYR A 1 135 ? -5.749 3.358 5.232 1.00 98.56 135 TYR A C 1
ATOM 1055 O O . TYR A 1 135 ? -5.453 4.488 5.615 1.00 98.56 135 TYR A O 1
ATOM 1063 N N . GLN A 1 136 ? -6.856 2.742 5.625 1.00 98.25 136 GLN A N 1
ATOM 1064 C CA . GLN A 1 136 ? -7.768 3.291 6.614 1.00 98.25 136 GLN A CA 1
ATOM 1065 C C . GLN A 1 136 ? -8.154 2.220 7.628 1.00 98.25 136 GLN A C 1
ATOM 1067 O O . GLN A 1 136 ? -8.420 1.070 7.265 1.00 98.25 136 GLN A O 1
ATOM 1072 N N . LYS A 1 137 ? -8.200 2.597 8.907 1.00 98.00 137 LYS A N 1
ATOM 1073 C CA . LYS A 1 137 ? -8.755 1.734 9.949 1.00 98.00 137 LYS A CA 1
ATOM 1074 C C . LYS A 1 137 ? -10.223 1.450 9.642 1.00 98.00 137 LYS A C 1
ATOM 1076 O O . LYS A 1 137 ? -10.999 2.372 9.400 1.00 98.00 137 LYS A O 1
ATOM 1081 N N . ALA A 1 138 ? -10.601 0.181 9.662 1.00 96.81 138 ALA A N 1
ATOM 1082 C CA . ALA A 1 138 ? -11.966 -0.254 9.422 1.00 96.81 138 ALA A CA 1
ATOM 1083 C C . ALA A 1 138 ? -12.343 -1.406 10.353 1.00 96.81 138 ALA A C 1
ATOM 1085 O O . ALA A 1 138 ? -11.482 -2.097 10.891 1.00 96.81 138 ALA A O 1
ATOM 1086 N N . THR A 1 139 ? -13.646 -1.642 10.473 1.00 96.06 139 THR A N 1
ATOM 1087 C CA . THR A 1 139 ? -14.230 -2.802 11.154 1.00 96.06 139 THR A CA 1
ATOM 1088 C C . THR A 1 139 ? -14.974 -3.641 10.119 1.00 96.06 139 THR A C 1
ATOM 1090 O O . THR A 1 139 ? -15.696 -3.070 9.293 1.00 96.06 139 THR A O 1
ATOM 1093 N N . LYS A 1 140 ? -14.758 -4.963 10.116 1.00 92.44 140 LYS A N 1
ATOM 1094 C CA . LYS A 1 140 ? -15.405 -5.889 9.167 1.00 92.44 140 LYS A CA 1
ATOM 1095 C C . LYS A 1 140 ? -16.884 -6.107 9.459 1.00 92.44 140 LYS A C 1
ATOM 1097 O O . LYS A 1 140 ? -17.240 -6.219 10.654 1.00 92.44 140 LYS A O 1
#

Foldseek 3Di:
DDAAAAEDPCCVLLVKDKADFPDDFQFKEKEFRYKDKFFLVRCVQAQKEFEFEAEPVRHTDFQFKKWKDFDVDIDIGTFQPDDPPGGRDMDHADFFWFGIKMFTDDGGTIIITTDGADDSVGRRDNRRMYMYIYIYIDGD

Nearest PDB structures (foldseek):
  6m7c-assembly1_A  TM=5.416E-01  e=8.694E-04  Lacticaseibacillus rhamnosus
  6fwv-assembly2_B  TM=7.083E-01  e=8.283E-02  Bacillus anthracis
  6fwv-assembly1_A  TM=7.059E-01  e=1.347E-01  Bacillus anthracis
  6m48-assembly2_B  TM=5.410E-01  e=2.048E-02  Lacticaseibacillus rhamnosus GG
  2ww8-assembly1_A  TM=6.050E-01  e=9.353E-02  Streptococcus pneumoniae

Solvent-accessible surface area (backbone atoms only — not comparable to full-atom values): 7383 Å² total; per-residue (Å²): 132,65,77,77,69,51,66,47,88,58,36,68,68,54,61,36,46,76,46,76,47,94,70,55,83,73,38,67,30,35,39,68,30,33,40,44,75,31,53,51,77,75,28,69,76,38,34,32,44,31,34,40,48,22,40,79,87,67,48,74,46,68,58,47,42,36,36,42,36,37,94,97,47,73,48,74,50,50,23,44,95,53,67,82,92,52,58,31,28,75,45,82,57,88,47,36,26,66,45,34,28,38,37,49,61,98,46,56,30,23,30,46,33,27,41,48,19,25,48,71,91,44,37,74,37,88,40,36,25,27,37,41,37,34,31,30,40,35,54,82